Protein AF-A0A679HN73-F1 (afdb_monomer_lite)

Secondary structure (DSSP, 8-state):
---HHHHHHHHHHHHHHHHTTS-SS--HHHHHHHHT--HHHHHHHHHHHT-

Sequence (51 aa):
MITEELKKRVTEFVEMEQRSGSIQLMTAEYVARCMQIVKEDAAEALEAIKK

pLDDT: mean 88.19, std 9.18, range [56.25, 95.69]

Radius of gyration: 9.9 Å; chains: 1; bounding box: 26×21×22 Å

Structure (mmCIF, N/CA/C/O backbone):
data_AF-A0A679HN73-F1
#
_entry.id   AF-A0A679HN73-F1
#
loop_
_atom_site.group_PDB
_atom_site.id
_atom_site.type_symbol
_atom_site.label_atom_id
_atom_site.label_alt_id
_atom_site.label_comp_id
_atom_site.label_asym_id
_atom_site.label_entity_id
_atom_site.label_seq_id
_atom_site.pdbx_PDB_ins_code
_atom_site.Cartn_x
_atom_site.Cartn_y
_atom_site.Cartn_z
_atom_site.occupancy
_atom_site.B_iso_or_equiv
_atom_site.auth_seq_id
_atom_site.auth_comp_id
_atom_site.auth_asym_id
_atom_site.auth_atom_id
_atom_site.pdbx_PDB_model_num
ATOM 1 N N . MET A 1 1 ? -12.124 0.128 5.659 1.00 78.38 1 MET A N 1
ATOM 2 C CA . MET A 1 1 ? -11.578 1.375 6.230 1.00 78.38 1 MET A CA 1
ATOM 3 C C . MET A 1 1 ? -10.298 1.045 6.955 1.00 78.38 1 MET A C 1
ATOM 5 O O . MET A 1 1 ? -10.311 0.676 8.127 1.00 78.38 1 MET A O 1
ATOM 9 N N . ILE A 1 2 ? -9.209 1.120 6.210 1.00 88.06 2 ILE A N 1
ATOM 10 C CA . ILE A 1 2 ? -7.860 0.892 6.722 1.00 88.06 2 ILE A CA 1
ATOM 11 C C . ILE A 1 2 ? -7.415 2.047 7.625 1.00 88.06 2 ILE A C 1
ATOM 13 O O . ILE A 1 2 ? -7.872 3.184 7.476 1.00 88.06 2 ILE A O 1
ATOM 17 N N . THR A 1 3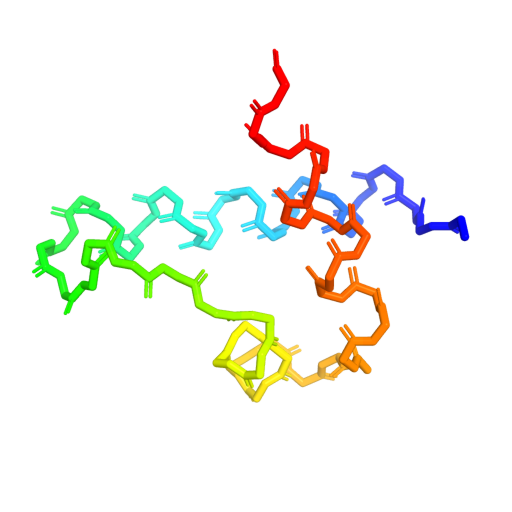 ? -6.519 1.764 8.570 1.00 92.94 3 THR A N 1
ATOM 18 C CA . THR A 1 3 ? -5.966 2.791 9.461 1.00 92.94 3 THR A CA 1
ATOM 19 C C . THR A 1 3 ? -5.034 3.738 8.700 1.00 92.94 3 THR A C 1
ATOM 21 O O . THR A 1 3 ? -4.411 3.357 7.707 1.00 92.94 3 THR A O 1
ATOM 24 N N . GLU A 1 4 ? -4.886 4.972 9.188 1.00 92.06 4 GLU A N 1
ATOM 25 C CA . GLU A 1 4 ? -3.930 5.938 8.619 1.00 92.06 4 GLU A CA 1
ATOM 26 C C . GLU A 1 4 ? -2.480 5.436 8.709 1.00 92.06 4 GLU A C 1
ATOM 28 O O . GLU A 1 4 ? -1.669 5.693 7.822 1.00 92.06 4 GLU A O 1
ATOM 33 N N . GLU A 1 5 ? -2.162 4.649 9.740 1.00 93.88 5 GLU A N 1
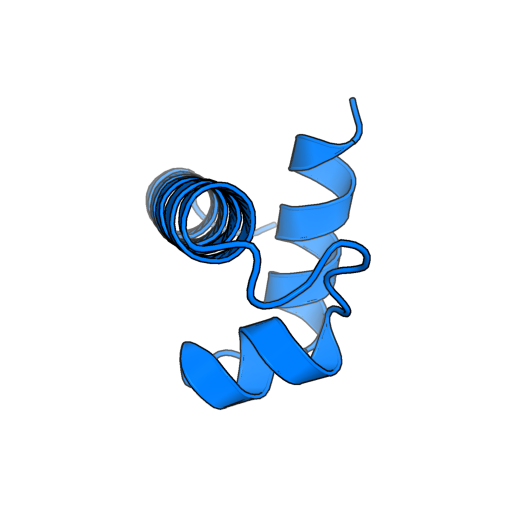ATOM 34 C CA . GLU A 1 5 ? -0.857 3.998 9.864 1.00 93.88 5 GLU A CA 1
ATOM 35 C C . GLU A 1 5 ? -0.616 2.984 8.737 1.00 93.88 5 GLU A C 1
ATOM 37 O O . GLU A 1 5 ? 0.463 2.967 8.141 1.00 93.88 5 GLU A O 1
ATOM 42 N N . LEU A 1 6 ? -1.623 2.168 8.405 1.00 93.19 6 LEU A N 1
ATOM 43 C CA . LEU A 1 6 ? -1.507 1.198 7.321 1.00 93.19 6 LEU A CA 1
ATOM 44 C C . LEU A 1 6 ? -1.364 1.896 5.965 1.00 93.19 6 LEU A C 1
ATOM 46 O O . LEU A 1 6 ? -0.496 1.515 5.181 1.00 93.19 6 LEU A O 1
ATOM 50 N N . LYS A 1 7 ? -2.141 2.960 5.719 1.00 93.25 7 LYS A N 1
ATOM 51 C CA . LYS A 1 7 ? -1.998 3.791 4.512 1.00 93.25 7 LYS A CA 1
ATOM 52 C C . LYS A 1 7 ? -0.579 4.314 4.365 1.00 93.25 7 LYS A C 1
ATOM 54 O O . LYS A 1 7 ? 0.033 4.119 3.322 1.00 93.25 7 LYS A O 1
ATOM 59 N N . LYS A 1 8 ? -0.038 4.916 5.429 1.00 94.50 8 LYS A N 1
ATOM 60 C CA . LYS A 1 8 ? 1.319 5.468 5.424 1.00 94.50 8 LYS A CA 1
ATOM 61 C C . LYS A 1 8 ? 2.363 4.403 5.084 1.00 94.50 8 LYS A C 1
ATOM 63 O O . LYS A 1 8 ? 3.205 4.641 4.225 1.00 94.50 8 LYS A O 1
ATOM 68 N N . ARG A 1 9 ? 2.273 3.220 5.699 1.00 95.12 9 ARG A N 1
ATOM 69 C CA . ARG A 1 9 ? 3.188 2.102 5.419 1.00 95.12 9 ARG A CA 1
ATOM 70 C C . ARG A 1 9 ? 3.111 1.624 3.968 1.00 95.12 9 ARG A C 1
ATOM 72 O O . ARG A 1 9 ? 4.149 1.343 3.377 1.00 95.12 9 ARG A O 1
ATOM 79 N N . VAL A 1 10 ? 1.907 1.532 3.396 1.00 93.25 10 VAL A N 1
ATOM 80 C CA . VAL A 1 10 ? 1.732 1.149 1.985 1.00 93.25 10 VAL A CA 1
ATOM 81 C C . VAL A 1 10 ? 2.316 2.220 1.063 1.00 93.25 10 VAL A C 1
ATOM 83 O O . VAL A 1 10 ? 3.016 1.876 0.116 1.00 93.25 10 VAL A O 1
ATOM 86 N N . THR A 1 11 ? 2.103 3.504 1.356 1.00 92.12 11 THR A N 1
ATOM 87 C CA . THR A 1 11 ? 2.691 4.608 0.582 1.00 92.12 11 THR A CA 1
ATOM 88 C C . THR A 1 11 ? 4.217 4.573 0.611 1.00 92.12 11 THR A C 1
ATOM 90 O O . THR A 1 11 ? 4.843 4.609 -0.444 1.00 92.12 11 THR A O 1
ATOM 93 N N . GLU A 1 12 ? 4.825 4.438 1.792 1.00 93.38 12 GLU A N 1
ATOM 94 C CA . GLU A 1 12 ? 6.286 4.350 1.941 1.00 93.38 12 GLU A CA 1
ATOM 95 C C . GLU A 1 12 ? 6.869 3.156 1.166 1.00 93.38 12 GLU A C 1
ATOM 97 O O . GLU A 1 12 ? 7.900 3.287 0.502 1.00 93.38 12 GLU A O 1
ATOM 102 N N . PHE A 1 13 ? 6.186 2.008 1.197 1.00 92.38 13 PHE A N 1
ATOM 103 C CA . PHE A 1 13 ? 6.565 0.827 0.423 1.00 92.38 13 PHE A CA 1
ATOM 104 C C . PHE A 1 13 ? 6.501 1.086 -1.090 1.00 92.38 13 PHE A C 1
ATOM 106 O O . PHE A 1 13 ? 7.467 0.817 -1.804 1.00 92.38 13 PHE A O 1
ATOM 113 N N . VAL A 1 14 ? 5.395 1.653 -1.580 1.00 89.44 14 VAL A N 1
ATOM 114 C CA . VAL A 1 14 ? 5.203 1.963 -3.006 1.00 89.44 14 VAL A CA 1
ATOM 115 C C . VAL A 1 14 ? 6.259 2.954 -3.502 1.00 89.44 14 VAL A C 1
ATOM 117 O O . VAL A 1 14 ? 6.849 2.742 -4.561 1.00 89.44 14 VAL A O 1
ATOM 120 N N . GLU A 1 15 ? 6.547 4.010 -2.738 1.00 89.75 15 GLU A N 1
ATOM 121 C CA . GLU A 1 15 ? 7.583 4.986 -3.093 1.00 89.75 15 GLU A CA 1
ATOM 122 C C . GLU A 1 15 ? 8.979 4.351 -3.168 1.00 89.75 15 GLU A C 1
ATOM 124 O O . GLU A 1 15 ? 9.760 4.666 -4.071 1.00 89.75 15 GLU A O 1
ATOM 129 N N . MET A 1 16 ? 9.306 3.444 -2.243 1.00 90.56 16 MET A N 1
ATOM 130 C CA . MET A 1 16 ? 10.578 2.717 -2.243 1.00 90.56 16 MET A CA 1
ATOM 131 C C . MET A 1 16 ? 10.714 1.802 -3.473 1.00 90.56 16 MET A C 1
ATOM 133 O O . MET A 1 16 ? 11.750 1.810 -4.148 1.00 90.56 16 MET A O 1
ATOM 137 N N . GLU A 1 17 ? 9.666 1.046 -3.800 1.00 88.25 17 GLU A N 1
ATOM 138 C CA . GLU A 1 17 ? 9.632 0.146 -4.961 1.00 88.25 17 GLU A CA 1
ATOM 139 C C . GLU A 1 17 ? 9.709 0.918 -6.291 1.00 88.25 17 GLU A C 1
ATOM 141 O O . GLU A 1 17 ? 10.384 0.493 -7.231 1.00 88.25 17 GLU A O 1
ATOM 146 N N . GLN A 1 18 ? 9.084 2.096 -6.367 1.00 84.00 18 GLN A N 1
ATOM 147 C CA . GLN A 1 18 ? 9.161 2.960 -7.547 1.00 84.00 18 GLN A CA 1
ATOM 148 C C . GLN A 1 18 ? 10.550 3.584 -7.720 1.00 84.00 18 GLN A C 1
ATOM 150 O O . GLN A 1 18 ? 11.080 3.609 -8.831 1.00 84.00 18 GLN A O 1
ATOM 155 N N . ARG A 1 19 ? 11.175 4.059 -6.632 1.00 85.25 19 ARG A N 1
ATOM 156 C CA . ARG A 1 19 ? 12.531 4.642 -6.668 1.00 85.25 19 ARG A CA 1
ATOM 157 C C . ARG A 1 19 ? 13.601 3.631 -7.055 1.00 85.25 19 ARG A C 1
ATOM 159 O O . ARG A 1 19 ? 14.586 4.009 -7.682 1.00 85.25 19 ARG A O 1
ATOM 166 N N . SER A 1 20 ? 13.416 2.365 -6.693 1.00 78.75 20 SER A N 1
ATOM 167 C CA . SER A 1 20 ? 14.330 1.292 -7.093 1.00 78.75 20 SER A CA 1
ATOM 168 C C . SER A 1 20 ? 14.185 0.895 -8.569 1.00 78.75 20 SER A C 1
ATOM 170 O O . SER A 1 20 ? 14.982 0.102 -9.061 1.00 78.75 20 SER A O 1
ATOM 172 N N . GLY A 1 21 ? 13.206 1.457 -9.294 1.00 70.56 21 GLY A N 1
ATOM 173 C CA . GLY A 1 21 ? 12.910 1.100 -10.683 1.00 70.56 21 GLY A CA 1
ATOM 174 C C . GLY A 1 21 ? 12.342 -0.312 -10.832 1.00 70.56 21 GLY A C 1
ATOM 175 O O . GLY A 1 21 ? 12.203 -0.798 -11.952 1.00 70.56 21 GLY A O 1
ATOM 176 N N . SER A 1 22 ? 12.022 -0.965 -9.711 1.00 67.50 22 SER A N 1
ATOM 177 C CA . SER A 1 22 ? 11.677 -2.382 -9.659 1.00 67.50 22 SER A CA 1
ATOM 178 C C . SER A 1 22 ? 10.331 -2.647 -10.320 1.00 67.50 22 SER A C 1
ATOM 180 O O . SER A 1 22 ? 10.185 -3.630 -11.044 1.00 67.50 22 SER A O 1
ATOM 182 N N . ILE A 1 23 ? 9.342 -1.770 -10.110 1.00 71.75 23 ILE A N 1
ATOM 183 C CA . ILE A 1 23 ? 7.987 -1.949 -10.639 1.00 71.75 23 ILE A CA 1
ATOM 184 C C . ILE A 1 23 ? 7.339 -0.586 -10.932 1.00 71.75 23 ILE A C 1
ATOM 186 O O . ILE A 1 23 ? 7.083 0.202 -10.026 1.00 71.75 23 ILE A O 1
ATOM 190 N N . GLN A 1 24 ? 6.998 -0.329 -12.201 1.00 66.81 24 GLN A N 1
ATOM 191 C CA . GLN A 1 24 ? 6.202 0.848 -12.600 1.00 66.81 24 GLN A CA 1
ATOM 192 C C . GLN A 1 24 ? 4.698 0.695 -12.302 1.00 66.81 24 GLN A C 1
ATOM 194 O O . GLN A 1 24 ? 4.007 1.692 -12.111 1.00 66.81 24 GLN A O 1
ATOM 199 N N . LEU A 1 25 ? 4.178 -0.538 -12.255 1.00 71.25 25 LEU A N 1
ATOM 200 C CA . LEU A 1 25 ? 2.757 -0.847 -12.047 1.00 71.25 25 LEU A CA 1
ATOM 201 C C . LEU A 1 25 ? 2.572 -1.701 -10.789 1.00 71.25 25 LEU A C 1
ATOM 203 O O . LEU A 1 25 ? 2.686 -2.925 -10.825 1.00 71.25 25 LEU A O 1
ATOM 207 N N . MET A 1 26 ? 2.289 -1.043 -9.664 1.00 84.56 26 MET A N 1
ATOM 208 C CA . MET A 1 26 ? 2.021 -1.715 -8.392 1.00 84.56 26 MET A CA 1
ATOM 209 C C . MET A 1 26 ? 0.604 -2.296 -8.377 1.00 84.56 26 MET A C 1
ATOM 211 O O . MET A 1 26 ? -0.379 -1.563 -8.502 1.00 84.56 26 MET A O 1
ATOM 215 N N . THR A 1 27 ? 0.491 -3.616 -8.208 1.00 90.69 27 THR A N 1
ATOM 216 C CA . THR A 1 27 ? -0.799 -4.298 -8.037 1.00 90.69 27 THR A CA 1
ATOM 217 C C . THR A 1 27 ? -1.102 -4.526 -6.559 1.00 90.69 27 THR A C 1
ATOM 219 O O . THR A 1 27 ? -0.199 -4.741 -5.748 1.00 90.69 27 THR A O 1
ATOM 222 N N . ALA A 1 28 ? -2.390 -4.545 -6.205 1.00 93.00 28 ALA A N 1
ATOM 223 C CA . ALA A 1 28 ? -2.823 -4.852 -4.841 1.00 93.00 28 ALA A CA 1
ATOM 224 C C . ALA A 1 28 ? -2.365 -6.244 -4.385 1.00 93.00 28 ALA A C 1
ATOM 226 O O . ALA A 1 28 ? -2.029 -6.430 -3.222 1.00 93.00 28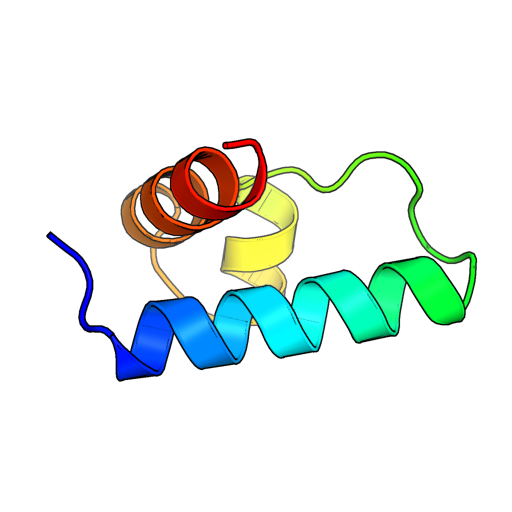 ALA A O 1
ATOM 227 N N . GLU A 1 29 ? -2.289 -7.216 -5.298 1.00 93.81 29 GLU A N 1
ATOM 228 C CA . GLU A 1 29 ? -1.802 -8.567 -4.988 1.00 93.81 29 GLU A CA 1
ATOM 229 C C . GLU A 1 29 ? -0.320 -8.592 -4.630 1.00 93.81 29 GLU A C 1
ATOM 231 O O . GLU A 1 29 ? 0.079 -9.345 -3.742 1.00 93.81 29 GLU A O 1
ATOM 236 N N . TYR A 1 30 ? 0.4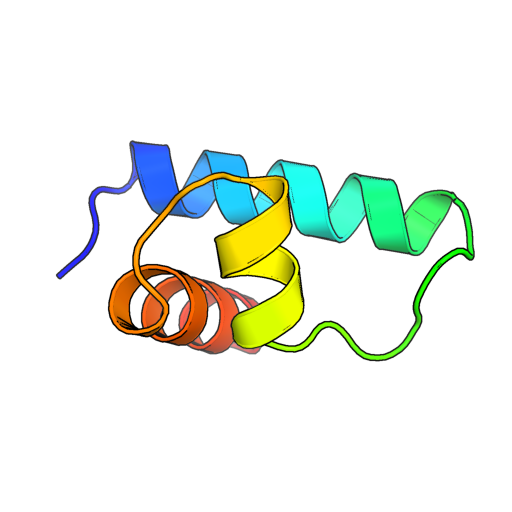94 -7.777 -5.301 1.00 92.25 30 TYR A N 1
ATOM 237 C CA . TYR A 1 30 ? 1.911 -7.671 -4.981 1.00 92.25 30 TYR A CA 1
ATOM 238 C C . TYR A 1 30 ? 2.108 -7.028 -3.609 1.00 92.25 30 TYR A C 1
ATOM 240 O O . TYR A 1 30 ? 2.756 -7.614 -2.746 1.00 92.25 30 TYR A O 1
ATOM 248 N N . VAL A 1 31 ? 1.469 -5.878 -3.373 1.00 92.25 31 VAL A N 1
ATOM 249 C CA . VAL A 1 31 ? 1.543 -5.168 -2.087 1.00 92.25 31 VAL A CA 1
ATOM 250 C C . VAL A 1 31 ? 1.060 -6.061 -0.941 1.00 92.25 31 VAL A C 1
ATOM 252 O O . VAL A 1 31 ? 1.749 -6.186 0.068 1.00 92.25 31 VAL A O 1
ATOM 255 N N . ALA A 1 32 ? -0.068 -6.754 -1.121 1.00 95.44 32 ALA A N 1
ATOM 256 C CA . ALA A 1 32 ? -0.606 -7.683 -0.130 1.00 95.44 32 ALA A CA 1
ATOM 257 C C . ALA A 1 32 ? 0.382 -8.803 0.225 1.00 95.44 32 ALA A C 1
ATOM 259 O O . ALA A 1 32 ? 0.581 -9.108 1.400 1.00 95.44 32 ALA A O 1
ATOM 260 N N . ARG A 1 33 ? 1.054 -9.386 -0.777 1.00 94.25 33 ARG A N 1
ATOM 261 C CA . ARG A 1 33 ? 2.064 -10.434 -0.560 1.00 94.25 33 ARG A CA 1
ATOM 262 C C . ARG A 1 33 ? 3.321 -9.905 0.127 1.00 94.25 33 ARG A C 1
ATOM 264 O O . ARG A 1 33 ? 3.801 -10.548 1.055 1.00 94.25 33 ARG A O 1
ATOM 271 N N . CYS A 1 34 ? 3.844 -8.762 -0.311 1.00 92.75 34 CYS A N 1
ATOM 272 C CA . CYS A 1 34 ? 5.076 -8.186 0.230 1.00 92.75 34 CYS A CA 1
ATOM 273 C C . CYS A 1 34 ? 4.900 -7.683 1.665 1.00 92.75 34 CYS A C 1
ATOM 275 O O . CYS A 1 34 ? 5.777 -7.882 2.499 1.00 92.75 34 CYS A O 1
ATOM 277 N N . MET A 1 35 ? 3.756 -7.064 1.959 1.00 93.75 35 MET A N 1
ATOM 278 C CA . MET A 1 35 ? 3.464 -6.497 3.276 1.00 93.75 35 MET A CA 1
ATOM 279 C C . MET A 1 35 ? 2.726 -7.462 4.210 1.00 93.75 35 MET A C 1
ATOM 281 O O . MET A 1 35 ? 2.482 -7.110 5.360 1.00 93.75 35 MET A O 1
ATOM 285 N N . GLN A 1 36 ? 2.381 -8.665 3.735 1.00 95.12 36 GLN A N 1
ATOM 286 C CA . GLN A 1 36 ? 1.621 -9.676 4.481 1.00 95.12 36 GLN A CA 1
ATOM 287 C C . GLN A 1 36 ? 0.285 -9.142 5.028 1.00 95.12 36 GLN A C 1
ATOM 289 O O . GLN A 1 36 ? -0.102 -9.422 6.161 1.00 95.12 36 GLN A O 1
ATOM 294 N N . ILE A 1 37 ? -0.424 -8.373 4.201 1.00 94.94 37 ILE A N 1
ATOM 295 C CA . ILE A 1 37 ? -1.760 -7.837 4.494 1.00 94.94 37 ILE A CA 1
ATOM 296 C C . ILE A 1 37 ? -2.802 -8.472 3.574 1.00 94.94 37 ILE A C 1
ATOM 298 O O . ILE A 1 37 ? -2.465 -9.111 2.575 1.00 94.94 37 ILE A O 1
ATOM 302 N N . VAL A 1 38 ? -4.084 -8.300 3.895 1.00 95.56 38 VAL A N 1
ATOM 303 C CA . VAL A 1 38 ? -5.162 -8.765 3.015 1.00 95.56 38 VAL A CA 1
ATOM 304 C C . VAL A 1 38 ? -5.232 -7.910 1.746 1.00 95.56 38 VAL A C 1
ATOM 306 O O . VAL A 1 38 ? -4.868 -6.731 1.736 1.00 95.56 38 VAL A O 1
ATOM 309 N N . LYS A 1 39 ? -5.684 -8.517 0.644 1.00 95.69 39 LYS A N 1
ATOM 310 C CA . LYS A 1 39 ? -5.722 -7.865 -0.674 1.00 95.69 39 LYS A CA 1
ATOM 311 C C . LYS A 1 39 ? -6.645 -6.649 -0.675 1.00 95.69 39 LYS A C 1
ATOM 313 O O . LYS A 1 39 ? -6.356 -5.671 -1.358 1.00 95.69 39 LYS A O 1
ATOM 318 N N . GLU A 1 40 ? -7.732 -6.715 0.080 1.00 95.38 40 GLU A N 1
ATOM 319 C CA . GLU A 1 40 ? -8.729 -5.658 0.214 1.00 95.38 40 GLU A CA 1
ATOM 320 C C . GLU A 1 40 ? -8.108 -4.394 0.818 1.00 95.38 40 GLU A C 1
ATOM 322 O O . GLU A 1 40 ? -8.286 -3.307 0.274 1.00 95.38 40 GLU A O 1
ATOM 327 N N . ASP A 1 41 ? -7.295 -4.550 1.864 1.00 94.88 41 ASP A N 1
ATOM 328 C CA . ASP A 1 41 ? -6.595 -3.442 2.515 1.00 94.88 41 ASP A CA 1
ATOM 329 C C . ASP A 1 41 ? -5.532 -2.834 1.592 1.00 94.88 41 ASP A C 1
ATOM 331 O O . ASP A 1 41 ? -5.406 -1.612 1.494 1.00 94.88 41 ASP A O 1
ATOM 335 N N . ALA A 1 42 ? -4.795 -3.680 0.864 1.00 94.06 42 ALA A N 1
ATOM 336 C CA . ALA A 1 42 ? -3.827 -3.231 -0.135 1.00 94.06 42 ALA A CA 1
ATOM 337 C C . ALA A 1 42 ? -4.499 -2.467 -1.290 1.00 94.06 42 ALA A C 1
ATOM 339 O O . ALA A 1 42 ? -3.966 -1.464 -1.764 1.00 94.06 42 ALA A O 1
ATOM 340 N N . ALA A 1 43 ? -5.670 -2.925 -1.741 1.00 94.12 43 ALA A N 1
ATOM 341 C CA . ALA A 1 43 ? -6.451 -2.258 -2.775 1.00 94.12 43 ALA A CA 1
ATOM 342 C C . ALA A 1 43 ? -6.995 -0.909 -2.287 1.00 94.12 43 ALA A C 1
ATOM 344 O O . ALA 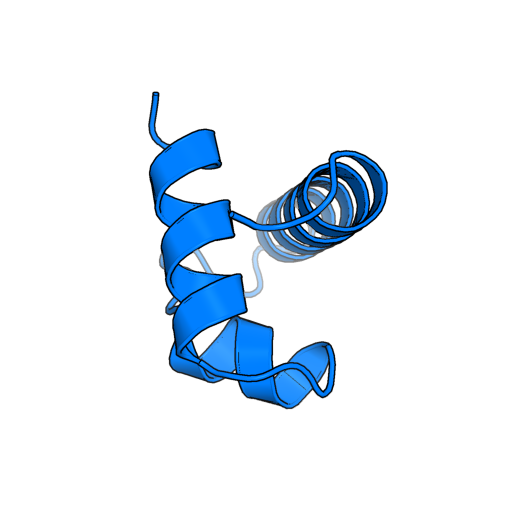A 1 43 ? -6.848 0.087 -2.991 1.00 94.12 43 ALA A O 1
ATOM 345 N N . GLU A 1 44 ? -7.559 -0.856 -1.075 1.00 94.75 44 GLU A N 1
ATOM 346 C CA . GLU A 1 44 ? -8.050 0.387 -0.468 1.00 94.75 44 GLU A CA 1
ATOM 347 C C . GLU A 1 44 ? -6.913 1.415 -0.317 1.00 94.75 44 GLU A C 1
ATOM 349 O O . GLU A 1 44 ? -7.087 2.591 -0.641 1.00 94.75 44 GLU A O 1
ATOM 354 N N . ALA A 1 45 ? -5.721 0.972 0.098 1.00 92.94 45 ALA A N 1
ATOM 355 C CA . ALA 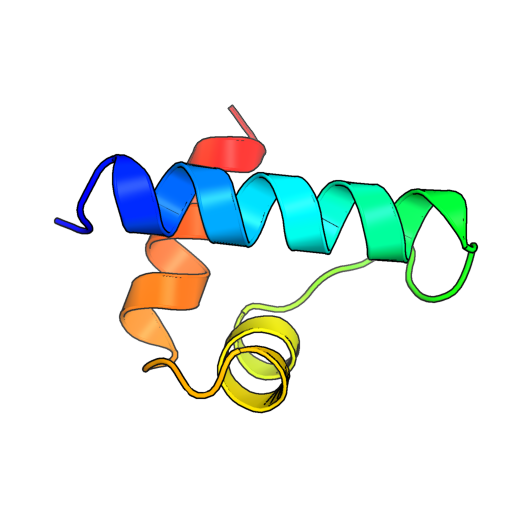A 1 45 ? -4.544 1.827 0.226 1.00 92.94 45 ALA A CA 1
ATOM 356 C C . ALA A 1 45 ? -4.026 2.336 -1.128 1.00 92.94 45 ALA A C 1
ATOM 358 O O . ALA A 1 45 ? -3.737 3.523 -1.268 1.00 92.94 45 ALA A O 1
ATOM 359 N N . LEU A 1 46 ? -3.940 1.470 -2.143 1.00 90.94 46 LEU A N 1
ATOM 360 C CA . LEU A 1 46 ? -3.492 1.863 -3.483 1.00 90.94 46 LEU A CA 1
ATOM 361 C C . LEU A 1 46 ? -4.456 2.839 -4.164 1.00 90.94 46 LEU A C 1
ATOM 363 O O . LEU A 1 46 ? -4.006 3.769 -4.830 1.00 90.94 46 LEU A O 1
ATOM 367 N N . GLU A 1 47 ? -5.766 2.663 -3.993 1.00 90.75 47 GLU A N 1
ATOM 368 C CA . GLU A 1 47 ? -6.758 3.618 -4.503 1.00 90.75 47 GLU A CA 1
ATOM 369 C C . GLU A 1 47 ? -6.642 4.985 -3.813 1.00 90.75 47 GLU A C 1
ATOM 371 O O . GLU A 1 47 ? -6.837 6.014 -4.458 1.00 90.75 47 GLU A O 1
ATOM 376 N N . ALA A 1 48 ? -6.253 5.023 -2.534 1.00 88.44 48 ALA A N 1
ATOM 377 C CA . ALA A 1 48 ? -5.991 6.275 -1.826 1.00 88.44 48 ALA A CA 1
ATOM 378 C C . ALA A 1 48 ? -4.727 7.005 -2.324 1.00 88.44 48 ALA A C 1
ATOM 380 O O . ALA A 1 48 ? -4.672 8.226 -2.226 1.00 88.44 48 ALA A O 1
ATOM 381 N N . ILE A 1 49 ? -3.739 6.282 -2.869 1.00 83.81 49 ILE A N 1
ATOM 382 C CA . ILE A 1 49 ? -2.484 6.848 -3.406 1.00 83.81 49 ILE A CA 1
ATOM 383 C C . ILE A 1 49 ? -2.672 7.444 -4.811 1.00 83.81 49 ILE A C 1
ATOM 385 O O . ILE A 1 49 ? -1.971 8.378 -5.185 1.00 83.81 49 ILE A O 1
ATOM 389 N N . LYS A 1 50 ? -3.611 6.923 -5.610 1.00 71.12 50 LYS A N 1
ATOM 390 C CA . LYS A 1 50 ? -3.879 7.408 -6.980 1.00 71.12 50 LYS A CA 1
ATOM 391 C C . LYS A 1 50 ? -4.628 8.749 -7.040 1.00 71.12 50 LYS A C 1
ATOM 393 O O . LYS A 1 50 ? -4.928 9.212 -8.141 1.00 71.12 50 LYS A O 1
ATOM 398 N N . LYS A 1 51 ? -4.993 9.317 -5.891 1.00 56.25 51 LYS A N 1
ATOM 399 C CA . LYS A 1 51 ? -5.848 10.499 -5.757 1.00 56.25 51 LYS A CA 1
ATOM 400 C C . LYS A 1 51 ? -5.023 11.746 -5.469 1.00 56.25 51 LYS A C 1
ATOM 402 O O . LYS A 1 51 ? -5.393 12.801 -6.026 1.00 56.25 51 LYS A O 1
#

Organism: Bacteroides thetaiotaomicron (NCBI:txid818)

Foldseek 3Di:
DDDPVLLVVLVVVVVVCVVVVNDPDDALVVSCVVVVHDSVSSVVSVVVVVD